Protein AF-A0AA37TQ21-F1 (afdb_monomer_lite)

pLDDT: mean 88.3, std 12.59, range [39.91, 97.44]

Sequence (109 aa):
MSPQDENTIRLEGRFVGRGDTPSITLRCSAVAFLQAEYSTRSGADGSTMRSMIVEPSLFAVGVPSDFDRYRKGDWTHIVCLQIPGREAELRGVFPVDGDGARFTMRLID

Foldseek 3Di:
DPDPPQQKKKFWQPPDPPPCIDIDIWRFPDKAKDDWDWDWDADPVRDIDIDTPDFIKMKTHRTPPPDPLCDPPNTQKMAHPNDDVRIFGWDHWADDPDRMIITGTHHDD

Radius of gyration: 16.07 Å; chains: 1; bounding box: 34×33×52 Å

Organism: NCBI:txid374432

Secondary structure (DSSP, 8-state):
-----TTEEEEE-SSS-TTS--EEEEE-SEEEEE--EEEEEE-TTS-EEEEEEE--EEEEES--TTS-TT--TT--EEE-TTSTTSEEEEEEEEE-STT-EEEEEEE--

Structure (mmCIF, N/CA/C/O backbone):
data_AF-A0AA37TQ21-F1
#
_entry.id   AF-A0AA37TQ21-F1
#
loop_
_atom_site.group_PDB
_atom_site.id
_atom_site.type_symbol
_atom_site.label_atom_id
_atom_site.label_alt_id
_atom_site.label_comp_id
_atom_site.label_asym_id
_atom_site.label_entity_id
_atom_site.label_seq_id
_atom_site.pdbx_PDB_ins_code
_atom_site.Cartn_x
_atom_site.Cartn_y
_atom_site.Cartn_z
_atom_site.occupancy
_atom_site.B_iso_or_equiv
_atom_site.auth_seq_id
_atom_site.auth_comp_id
_atom_site.auth_asym_id
_atom_site.au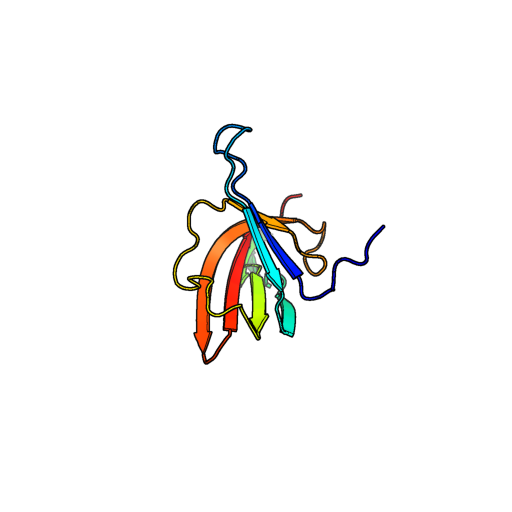th_atom_id
_atom_site.pdbx_PDB_model_num
ATOM 1 N N . MET A 1 1 ? -1.635 19.377 -15.358 1.00 39.91 1 MET A N 1
ATOM 2 C CA . MET A 1 1 ? -1.228 18.352 -14.375 1.00 39.91 1 MET A CA 1
ATOM 3 C C . MET A 1 1 ? -1.513 17.008 -15.010 1.00 39.91 1 MET A C 1
ATOM 5 O O . MET A 1 1 ? -2.654 16.804 -15.401 1.00 39.91 1 MET A O 1
ATOM 9 N N . SER A 1 2 ? -0.504 16.162 -15.222 1.00 41.72 2 SER A N 1
ATOM 10 C CA . SER A 1 2 ? -0.749 14.813 -15.743 1.00 41.72 2 SER A CA 1
ATOM 11 C C . SER A 1 2 ? -1.604 14.043 -14.735 1.00 41.72 2 SER A C 1
ATOM 13 O O . SER A 1 2 ? -1.334 14.167 -13.537 1.00 41.72 2 SER A O 1
ATOM 15 N N . PRO A 1 3 ? -2.627 13.295 -15.173 1.00 48.66 3 PRO A N 1
ATOM 16 C CA . PRO A 1 3 ? -3.343 12.402 -14.278 1.00 48.66 3 PRO A CA 1
ATOM 17 C C . PRO A 1 3 ? -2.321 11.407 -13.721 1.00 48.66 3 PRO A C 1
ATOM 19 O O . PRO A 1 3 ? -1.680 10.678 -14.473 1.00 48.66 3 PRO A O 1
ATOM 22 N N . GLN A 1 4 ? -2.086 11.438 -12.410 1.00 55.97 4 GLN A N 1
ATOM 23 C CA . GLN A 1 4 ? -1.537 10.262 -11.750 1.00 55.97 4 GLN A CA 1
ATOM 24 C C . GLN A 1 4 ? -2.626 9.202 -11.866 1.00 55.97 4 GLN A C 1
ATOM 26 O O . GLN A 1 4 ? -3.736 9.429 -11.391 1.00 55.97 4 GLN A O 1
ATOM 31 N N . ASP A 1 5 ? -2.328 8.093 -12.540 1.00 71.94 5 ASP A N 1
ATOM 32 C CA . ASP A 1 5 ? -3.254 6.969 -12.596 1.00 71.94 5 ASP A CA 1
ATOM 33 C C . ASP A 1 5 ? -3.536 6.508 -11.161 1.00 71.94 5 ASP A C 1
ATOM 35 O O . ASP A 1 5 ? -2.603 6.336 -10.370 1.00 71.94 5 ASP A O 1
ATOM 39 N N . GLU A 1 6 ? -4.812 6.304 -10.827 1.00 78.50 6 GLU A N 1
ATOM 40 C CA . GLU A 1 6 ? -5.291 5.934 -9.483 1.00 78.50 6 GLU A CA 1
ATOM 41 C C . GLU A 1 6 ? -4.623 4.667 -8.922 1.00 78.50 6 GLU A C 1
ATOM 43 O O . GLU A 1 6 ? -4.606 4.467 -7.708 1.00 78.50 6 GLU A O 1
ATOM 48 N N . ASN A 1 7 ? -4.012 3.864 -9.799 1.00 91.38 7 ASN A N 1
ATOM 49 C CA . ASN A 1 7 ? -3.311 2.619 -9.493 1.00 91.38 7 ASN A CA 1
ATOM 50 C C . ASN A 1 7 ? -1.778 2.754 -9.497 1.00 91.38 7 ASN A C 1
ATOM 52 O O . ASN A 1 7 ? -1.058 1.763 -9.621 1.00 91.38 7 ASN A O 1
ATOM 56 N N . THR A 1 8 ? -1.255 3.975 -9.390 1.00 95.19 8 THR A N 1
ATOM 57 C CA . THR A 1 8 ? 0.189 4.218 -9.309 1.00 95.19 8 THR A CA 1
ATOM 58 C C . THR A 1 8 ? 0.648 4.322 -7.859 1.00 95.19 8 THR A C 1
ATOM 60 O O . THR A 1 8 ? 0.104 5.102 -7.074 1.00 95.19 8 THR A O 1
ATOM 63 N N . ILE A 1 9 ? 1.706 3.583 -7.524 1.00 96.25 9 ILE A N 1
ATOM 64 C CA . ILE A 1 9 ? 2.411 3.673 -6.242 1.00 96.25 9 ILE A CA 1
ATOM 65 C C . ILE A 1 9 ? 3.830 4.165 -6.510 1.00 96.25 9 ILE A C 1
ATOM 67 O O . ILE A 1 9 ? 4.568 3.540 -7.268 1.00 96.25 9 ILE A O 1
ATOM 71 N N . ARG A 1 10 ? 4.246 5.259 -5.872 1.00 95.38 10 ARG A N 1
ATOM 72 C CA . ARG A 1 10 ? 5.647 5.697 -5.875 1.00 95.38 10 ARG A CA 1
ATOM 73 C C . ARG A 1 10 ? 6.278 5.397 -4.523 1.00 95.38 10 ARG A C 1
ATOM 75 O O . ARG A 1 10 ? 5.736 5.791 -3.495 1.00 95.38 10 ARG A O 1
ATOM 82 N N . LEU A 1 11 ? 7.416 4.711 -4.529 1.00 94.81 11 LEU A N 1
ATOM 83 C CA . LEU A 1 11 ? 8.226 4.474 -3.338 1.00 94.81 11 LEU A CA 1
ATOM 84 C C . LEU A 1 11 ? 9.460 5.368 -3.394 1.00 94.81 11 LEU A C 1
ATOM 86 O O . LEU A 1 11 ? 10.073 5.515 -4.451 1.00 94.81 11 LEU A O 1
ATOM 90 N N . GLU A 1 12 ? 9.819 5.961 -2.263 1.00 92.19 12 GLU A N 1
ATOM 91 C CA . GLU A 1 12 ? 10.928 6.907 -2.147 1.00 92.19 12 GLU A CA 1
ATOM 92 C C . GLU A 1 12 ? 11.746 6.587 -0.902 1.00 92.19 12 GLU A C 1
ATOM 94 O O . GLU A 1 12 ? 11.195 6.459 0.191 1.00 92.19 12 GLU A O 1
ATOM 99 N N . GLY A 1 13 ? 13.069 6.523 -1.013 1.00 89.06 13 GLY A N 1
ATOM 100 C CA . GLY A 1 13 ? 13.906 6.876 0.126 1.00 89.06 13 GLY A CA 1
ATOM 101 C C . GLY A 1 13 ? 13.746 8.380 0.362 1.00 89.06 13 GLY A C 1
ATOM 102 O O . GLY A 1 13 ? 13.675 9.138 -0.598 1.00 89.06 13 GLY A O 1
ATOM 103 N N . ARG A 1 14 ? 13.673 8.849 1.608 1.00 76.19 14 ARG A N 1
ATOM 104 C CA . ARG A 1 14 ? 13.792 10.293 1.929 1.00 76.19 14 ARG A CA 1
ATOM 105 C C . ARG A 1 14 ? 14.915 10.611 2.924 1.00 76.19 14 ARG A C 1
ATOM 107 O O . ARG A 1 14 ? 15.125 11.771 3.256 1.00 76.19 14 ARG A O 1
ATOM 114 N N . PHE A 1 15 ? 15.656 9.595 3.375 1.00 63.06 15 PHE A N 1
ATOM 115 C CA . PHE A 1 15 ? 16.733 9.735 4.370 1.00 63.06 15 PHE A CA 1
ATOM 116 C C . PHE A 1 15 ? 18.134 9.399 3.833 1.00 63.06 15 PHE A C 1
ATOM 118 O O . PHE A 1 15 ? 19.106 9.463 4.578 1.00 63.06 15 PHE A O 1
ATOM 125 N N . VAL A 1 16 ? 18.253 9.078 2.543 1.00 53.53 16 VAL A N 1
ATOM 126 C CA . VAL A 1 16 ? 19.539 8.998 1.833 1.00 53.53 16 VAL A CA 1
ATOM 127 C C . VAL A 1 16 ? 19.797 10.392 1.244 1.00 53.53 16 VAL A C 1
ATOM 129 O O . VAL A 1 16 ? 18.843 11.046 0.827 1.00 53.53 16 VAL A O 1
ATOM 132 N N . GLY A 1 17 ? 21.029 10.910 1.271 1.00 55.22 17 GLY A N 1
ATOM 133 C CA . GLY A 1 17 ? 21.331 12.285 0.834 1.00 55.22 17 GLY A CA 1
ATOM 134 C C . GLY A 1 17 ? 20.641 12.679 -0.487 1.00 55.22 17 GLY A C 1
ATOM 135 O O . GLY A 1 17 ? 20.483 11.850 -1.381 1.00 55.22 17 GLY A O 1
ATOM 136 N N . ARG A 1 18 ? 20.208 13.947 -0.597 1.00 56.34 18 ARG A N 1
ATOM 137 C CA . ARG A 1 18 ? 19.312 14.493 -1.651 1.00 56.34 18 ARG A CA 1
ATOM 138 C C . ARG A 1 18 ? 19.672 14.170 -3.116 1.00 56.34 18 ARG A C 1
ATOM 140 O O . ARG A 1 18 ? 18.829 14.398 -3.974 1.00 56.34 18 ARG A O 1
ATOM 147 N N . GLY A 1 19 ? 20.896 13.730 -3.411 1.00 57.66 19 GLY A N 1
ATOM 148 C CA . GLY A 1 19 ? 21.361 13.449 -4.774 1.00 57.66 19 GLY A CA 1
ATOM 149 C C . GLY A 1 19 ? 20.989 12.062 -5.305 1.00 57.66 19 GLY A C 1
ATOM 150 O O . GLY A 1 19 ? 20.752 11.938 -6.500 1.00 57.66 19 GLY A O 1
ATOM 151 N N . ASP A 1 20 ? 20.864 11.061 -4.426 1.00 61.03 20 ASP A N 1
ATOM 152 C CA . ASP A 1 20 ? 20.794 9.638 -4.809 1.00 61.03 20 ASP A CA 1
ATOM 153 C C . ASP A 1 20 ? 19.612 8.907 -4.168 1.00 61.03 20 ASP A C 1
ATOM 155 O O . ASP A 1 20 ? 19.652 7.696 -3.951 1.00 61.03 20 ASP A O 1
ATOM 159 N N . THR A 1 21 ? 18.561 9.628 -3.775 1.00 67.81 21 THR A N 1
ATOM 160 C CA . THR A 1 21 ? 17.490 9.003 -3.004 1.00 67.81 21 THR A CA 1
ATOM 161 C C . THR A 1 21 ? 16.693 8.032 -3.887 1.00 67.81 21 THR A C 1
ATOM 163 O O . THR A 1 21 ? 16.045 8.470 -4.842 1.00 67.81 21 THR A O 1
ATOM 166 N N . PRO A 1 22 ? 16.746 6.712 -3.615 1.00 84.12 22 PRO A N 1
ATOM 167 C CA . PRO A 1 22 ? 16.201 5.717 -4.524 1.00 84.12 22 PRO A CA 1
ATOM 168 C C . PRO A 1 22 ? 14.695 5.904 -4.641 1.00 84.12 22 PRO A C 1
ATOM 170 O O . PRO A 1 22 ? 13.991 6.033 -3.637 1.00 84.12 22 PRO A O 1
ATOM 173 N N . SER A 1 23 ? 14.190 5.906 -5.871 1.00 90.25 23 SER A N 1
ATOM 174 C CA . SER A 1 23 ? 12.757 5.970 -6.124 1.00 90.25 23 SER A CA 1
ATOM 175 C C . SER A 1 23 ? 12.349 4.995 -7.212 1.00 90.25 23 SER A C 1
ATOM 177 O O . SER A 1 23 ? 13.105 4.725 -8.143 1.00 90.25 23 SER A O 1
ATOM 179 N N . ILE A 1 24 ? 11.145 4.454 -7.075 1.00 92.81 24 ILE A N 1
ATOM 180 C CA . ILE A 1 24 ? 10.528 3.605 -8.089 1.00 92.81 24 ILE A CA 1
ATOM 181 C C . ILE A 1 24 ? 9.047 3.941 -8.189 1.00 92.81 24 ILE A C 1
ATOM 183 O O . ILE A 1 24 ? 8.404 4.289 -7.199 1.00 92.81 24 ILE A O 1
ATOM 187 N N . THR A 1 25 ? 8.511 3.869 -9.405 1.00 95.12 25 THR A N 1
ATOM 188 C CA . THR A 1 25 ? 7.085 4.054 -9.676 1.00 95.12 25 THR A CA 1
ATOM 189 C C . THR A 1 25 ? 6.513 2.746 -10.196 1.00 95.12 25 THR A C 1
ATOM 191 O O . THR A 1 25 ? 6.882 2.291 -11.275 1.00 95.12 25 THR A O 1
ATOM 194 N N . LEU A 1 26 ? 5.608 2.159 -9.424 1.00 95.56 26 LEU A N 1
ATOM 195 C CA . LEU A 1 26 ? 4.892 0.936 -9.744 1.00 95.56 26 LEU A CA 1
ATOM 196 C C . LEU A 1 26 ? 3.559 1.312 -10.388 1.00 95.56 26 LEU A C 1
ATOM 198 O O . LEU A 1 26 ? 2.752 2.026 -9.789 1.00 95.56 26 LEU A O 1
ATOM 202 N N . ARG A 1 27 ? 3.337 0.838 -11.614 1.00 95.50 27 ARG A N 1
ATOM 203 C CA . ARG A 1 27 ? 2.046 0.948 -12.300 1.00 95.50 27 ARG A CA 1
ATOM 204 C C . ARG A 1 27 ? 1.297 -0.358 -12.102 1.00 95.50 27 ARG A C 1
ATOM 206 O O . ARG A 1 27 ? 1.571 -1.329 -12.798 1.00 95.50 27 ARG A O 1
ATOM 213 N N . CYS A 1 28 ? 0.416 -0.375 -11.114 1.00 95.00 28 CYS A N 1
ATOM 214 C CA . CYS A 1 28 ? -0.356 -1.552 -10.754 1.00 95.00 28 CYS A CA 1
ATOM 215 C C . CYS A 1 28 ? -1.653 -1.615 -11.573 1.00 95.00 28 CYS A C 1
ATOM 217 O O . CYS A 1 28 ? -2.124 -0.608 -12.104 1.00 95.00 28 CYS A O 1
ATOM 219 N N . SER A 1 29 ? -2.259 -2.798 -11.658 1.00 94.75 29 SER A N 1
ATOM 220 C CA . SER A 1 29 ? -3.587 -2.959 -12.264 1.00 94.75 29 SER A CA 1
ATOM 221 C C . SER A 1 29 ? -4.694 -2.427 -11.357 1.00 94.75 29 SER A C 1
ATOM 223 O O . SER A 1 29 ? -5.683 -1.895 -11.853 1.00 94.75 29 SER A O 1
ATOM 225 N N . ALA A 1 30 ? -4.522 -2.553 -10.039 1.00 94.88 30 ALA A N 1
ATOM 226 C CA . ALA A 1 30 ? -5.434 -2.021 -9.035 1.00 94.88 30 ALA A CA 1
ATOM 227 C C . ALA A 1 30 ? -4.683 -1.701 -7.741 1.00 94.88 30 ALA A C 1
ATOM 229 O O . ALA A 1 30 ? -3.736 -2.407 -7.383 1.00 94.88 30 ALA A O 1
ATOM 230 N N . VAL A 1 31 ? -5.131 -0.666 -7.031 1.00 96.38 31 VAL A N 1
ATOM 231 C CA . VAL A 1 31 ? -4.643 -0.311 -5.695 1.00 96.38 31 VAL A CA 1
ATOM 232 C C . VAL A 1 31 ? -5.828 0.022 -4.793 1.00 96.38 31 VAL A C 1
ATOM 234 O O . VAL A 1 31 ? -6.697 0.800 -5.172 1.00 96.38 31 VAL A O 1
ATOM 237 N N . ALA A 1 32 ? -5.854 -0.541 -3.587 1.00 95.81 32 ALA A N 1
ATOM 238 C CA . ALA A 1 32 ? -6.886 -0.283 -2.590 1.00 95.81 32 ALA A CA 1
ATOM 239 C C . ALA A 1 32 ? -6.262 0.066 -1.238 1.00 95.81 32 ALA A C 1
ATOM 241 O O . ALA A 1 32 ? -5.361 -0.625 -0.758 1.00 95.81 32 ALA A O 1
ATOM 242 N N . PHE A 1 33 ? -6.755 1.132 -0.611 1.00 95.94 33 PHE A N 1
ATOM 243 C CA . PHE A 1 33 ? -6.361 1.513 0.741 1.00 95.94 33 PHE A CA 1
ATOM 244 C C . PHE A 1 33 ? -7.212 0.793 1.784 1.00 95.94 33 PHE A C 1
ATOM 246 O O . PHE A 1 33 ? -8.439 0.801 1.721 1.00 95.94 33 PHE A O 1
ATOM 253 N N . LEU A 1 34 ? -6.538 0.205 2.768 1.00 95.56 34 LEU A N 1
ATOM 254 C CA . LEU A 1 34 ? -7.142 -0.346 3.968 1.00 95.56 34 LEU A CA 1
ATOM 255 C C . LEU A 1 34 ? -6.808 0.567 5.144 1.00 95.56 34 LEU A C 1
ATOM 257 O O . LEU A 1 34 ? -5.639 0.724 5.514 1.00 95.56 34 LEU A O 1
ATOM 261 N N . GLN A 1 35 ? -7.850 1.154 5.729 1.00 93.88 35 GLN A N 1
ATOM 262 C CA . GLN A 1 35 ? -7.729 1.981 6.921 1.00 93.88 35 GLN A CA 1
ATOM 263 C C . GLN A 1 35 ? -7.359 1.130 8.140 1.00 93.88 35 GLN A C 1
ATOM 265 O O . GLN A 1 35 ? -7.727 -0.037 8.242 1.00 93.88 35 GLN A O 1
ATOM 270 N N . ALA A 1 36 ? -6.634 1.738 9.079 1.00 93.12 36 ALA A N 1
ATOM 271 C CA . ALA A 1 36 ? -6.331 1.110 10.353 1.00 93.12 36 ALA A CA 1
ATOM 272 C C . ALA A 1 36 ? -7.613 0.821 11.149 1.00 93.12 36 ALA A C 1
ATOM 274 O O . ALA A 1 36 ? -8.477 1.691 11.290 1.00 93.12 36 ALA A O 1
ATOM 275 N N . GLU A 1 37 ? -7.687 -0.368 11.739 1.00 93.56 37 GLU A N 1
ATOM 276 C CA . GLU A 1 37 ? -8.774 -0.757 12.636 1.00 93.56 37 GLU A CA 1
ATOM 277 C C . GLU A 1 37 ? -8.280 -0.803 14.078 1.00 93.56 37 GLU A C 1
ATOM 279 O O . GLU A 1 37 ? -7.134 -1.171 14.361 1.00 93.56 37 GLU A O 1
ATOM 284 N N . TYR A 1 38 ? -9.161 -0.444 15.012 1.00 92.25 38 TYR A N 1
ATOM 285 C CA . TYR A 1 38 ? -8.825 -0.342 16.427 1.00 92.25 38 TYR A CA 1
ATOM 286 C C . TYR A 1 38 ? -9.871 -1.033 17.292 1.00 92.25 38 TYR A C 1
ATOM 288 O O . TYR A 1 38 ? -11.070 -0.846 17.107 1.00 92.25 38 TYR A O 1
ATOM 296 N N . SER A 1 39 ? -9.395 -1.767 18.291 1.00 93.62 39 SER A N 1
ATOM 297 C CA . SER A 1 39 ? -10.201 -2.237 19.409 1.00 93.62 39 SER A CA 1
ATOM 298 C C . SER A 1 39 ? -10.140 -1.215 20.538 1.00 93.62 39 SER A C 1
ATOM 300 O O . SER A 1 39 ? -9.059 -0.756 20.915 1.00 93.62 39 SER A O 1
ATOM 302 N N . THR A 1 40 ? -11.291 -0.926 21.134 1.00 93.19 40 THR A N 1
ATOM 303 C CA . THR A 1 40 ? -11.407 -0.029 22.286 1.00 93.19 40 THR A CA 1
ATOM 304 C C . THR A 1 40 ? -11.892 -0.820 23.495 1.00 93.19 40 THR A C 1
ATOM 306 O O . THR A 1 40 ? -12.852 -1.581 23.391 1.00 93.19 40 THR A O 1
ATOM 309 N N . ARG A 1 41 ? -11.230 -0.661 24.644 1.00 90.50 41 ARG A N 1
ATOM 310 C CA . ARG A 1 41 ? -11.660 -1.237 25.926 1.00 90.50 41 ARG A CA 1
ATOM 311 C C . ARG A 1 41 ? -11.685 -0.160 27.000 1.00 90.50 41 ARG A C 1
ATOM 313 O O . ARG A 1 41 ? -10.724 0.595 27.139 1.00 90.50 41 ARG A O 1
ATOM 320 N N . SER A 1 42 ? -12.772 -0.123 27.761 1.00 92.88 42 SER A N 1
ATOM 321 C CA . SER A 1 42 ? -12.924 0.769 28.911 1.00 92.88 42 SER A CA 1
ATOM 322 C C . SER A 1 42 ? -12.471 0.062 30.187 1.00 92.88 42 SER A C 1
ATOM 324 O O . SER A 1 42 ? -12.898 -1.061 30.462 1.00 92.88 42 SER A O 1
ATOM 326 N N . GLY A 1 43 ? -11.587 0.707 30.944 1.00 88.06 43 GLY A N 1
ATOM 327 C CA . GLY A 1 43 ? -11.184 0.285 32.279 1.00 88.06 43 GLY A CA 1
ATOM 328 C C . GLY A 1 43 ? -12.255 0.606 33.323 1.00 88.06 43 GLY A C 1
ATOM 329 O O . GLY A 1 43 ? -13.114 1.464 33.116 1.00 88.06 43 GLY A O 1
ATOM 330 N N . ALA A 1 44 ? -12.196 -0.073 34.471 1.00 86.88 44 ALA A N 1
ATOM 331 C CA . ALA A 1 44 ? -13.103 0.172 35.598 1.00 86.88 44 ALA A CA 1
ATOM 332 C C . ALA A 1 44 ? -12.933 1.575 36.221 1.00 86.88 44 ALA A C 1
ATOM 334 O O . ALA A 1 44 ? -13.828 2.060 36.906 1.00 86.88 44 ALA A O 1
ATOM 335 N N . ASP A 1 45 ? -11.800 2.228 35.963 1.00 90.44 45 ASP A N 1
ATOM 336 C CA . ASP A 1 45 ? -11.459 3.596 36.366 1.00 90.44 45 ASP A CA 1
ATOM 337 C C . ASP A 1 45 ? -11.946 4.671 35.372 1.00 90.44 45 ASP A C 1
ATOM 339 O O . ASP A 1 45 ? -11.665 5.853 35.551 1.00 90.44 45 ASP A O 1
ATOM 343 N N . GLY A 1 46 ? -12.660 4.277 34.312 1.00 86.81 46 GLY A N 1
ATOM 344 C CA . GLY A 1 46 ? -13.112 5.180 33.251 1.00 86.81 46 GLY A CA 1
ATOM 345 C C . GLY A 1 46 ? -12.048 5.493 32.193 1.00 86.81 46 GLY A C 1
ATOM 346 O O . GLY A 1 46 ? -12.338 6.218 31.238 1.00 86.81 46 GLY A O 1
ATOM 347 N N . SER A 1 47 ? -10.837 4.935 32.304 1.00 90.88 47 SER A N 1
ATOM 348 C CA . SER A 1 47 ? -9.826 5.047 31.252 1.00 90.88 47 SER A CA 1
ATOM 349 C C . SER A 1 47 ? -10.273 4.310 29.985 1.00 90.88 47 SER A C 1
ATOM 351 O O . SER A 1 47 ? -10.969 3.295 30.035 1.00 90.88 47 SER A O 1
ATOM 353 N N . THR A 1 48 ? -9.890 4.825 28.817 1.00 89.31 48 THR A N 1
ATOM 354 C CA . THR A 1 48 ? -10.150 4.164 27.532 1.00 89.31 48 THR A CA 1
ATOM 355 C C . THR A 1 48 ? -8.828 3.784 26.891 1.00 89.31 48 THR A C 1
ATOM 357 O O . THR A 1 48 ? -8.038 4.650 26.519 1.00 89.31 48 THR A O 1
ATOM 360 N N . MET A 1 49 ? -8.591 2.482 26.740 1.00 90.31 49 MET A N 1
ATOM 361 C CA . MET A 1 49 ? -7.450 1.961 25.999 1.00 90.31 49 MET A CA 1
ATOM 362 C C . MET A 1 49 ? -7.873 1.673 24.558 1.00 90.31 49 MET A C 1
ATOM 364 O O . MET A 1 49 ? -8.834 0.941 24.314 1.00 90.31 49 MET A O 1
ATOM 368 N N . ARG A 1 50 ? -7.130 2.237 23.602 1.00 91.62 50 ARG A N 1
ATOM 369 C CA . ARG A 1 50 ? -7.290 1.981 22.169 1.00 91.62 50 ARG A CA 1
ATOM 370 C C . ARG A 1 50 ? -6.077 1.205 21.669 1.00 91.62 50 ARG A C 1
ATOM 372 O O . ARG A 1 50 ? -4.954 1.695 21.751 1.00 91.62 50 ARG A O 1
ATOM 379 N N . SER A 1 51 ? -6.306 0.013 21.137 1.00 89.88 51 SER A N 1
ATOM 380 C CA . SER A 1 51 ? -5.267 -0.852 20.575 1.00 89.88 51 SER A CA 1
ATOM 381 C C . SER A 1 51 ? -5.527 -1.052 19.088 1.00 89.88 51 SER A C 1
ATOM 383 O O . SER A 1 51 ? -6.647 -1.364 18.694 1.00 89.88 51 SER A O 1
ATOM 385 N N . MET A 1 52 ? -4.508 -0.860 18.255 1.00 91.50 52 MET A N 1
ATOM 386 C CA . MET A 1 52 ? -4.604 -1.130 16.820 1.00 91.50 52 MET A CA 1
ATOM 387 C C . MET A 1 52 ? -4.652 -2.642 16.588 1.00 91.50 52 MET A C 1
ATOM 389 O O . MET A 1 52 ? -3.811 -3.368 17.114 1.00 91.50 52 MET A O 1
ATOM 393 N N . ILE A 1 53 ? -5.646 -3.103 15.832 1.00 93.06 53 ILE A N 1
ATOM 394 C CA . ILE A 1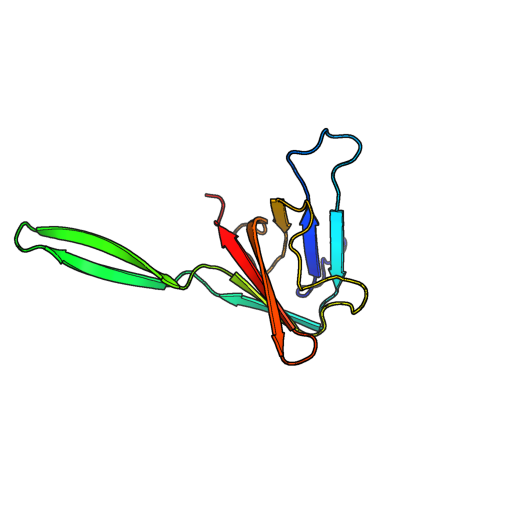 53 ? -5.833 -4.519 15.478 1.00 93.06 53 ILE A CA 1
ATOM 395 C C . ILE A 1 53 ? -5.473 -4.794 14.016 1.00 93.06 53 ILE A C 1
ATOM 397 O O . ILE A 1 53 ? -5.060 -5.903 13.691 1.00 93.06 53 ILE A O 1
ATOM 401 N N . VAL A 1 54 ? -5.566 -3.778 13.152 1.00 91.31 54 VAL A N 1
ATOM 402 C CA . VAL A 1 54 ? -5.134 -3.844 11.753 1.00 91.31 54 VAL A CA 1
ATOM 403 C C . VAL A 1 54 ? -4.313 -2.602 11.436 1.00 91.31 54 VAL A C 1
ATOM 405 O O . VAL A 1 54 ? -4.777 -1.480 11.641 1.00 91.31 54 VAL A O 1
ATOM 408 N N . GLU A 1 55 ? -3.093 -2.802 10.938 1.00 92.44 55 GLU A N 1
ATOM 409 C CA . GLU A 1 55 ? -2.245 -1.714 10.447 1.00 92.44 55 GLU A CA 1
ATOM 410 C C . GLU A 1 55 ? -2.784 -1.145 9.125 1.00 92.44 55 GLU A C 1
ATOM 412 O O . GLU A 1 55 ? -3.234 -1.919 8.265 1.00 92.44 55 GLU A O 1
ATOM 417 N N . PRO A 1 56 ? -2.696 0.183 8.913 1.00 95.94 56 PRO A N 1
ATOM 418 C CA . PRO A 1 56 ? -3.083 0.770 7.644 1.00 95.94 56 PRO A CA 1
ATOM 419 C C . PRO A 1 56 ? -2.138 0.281 6.546 1.00 95.94 56 PRO A C 1
ATOM 421 O O . PRO A 1 56 ? -0.928 0.122 6.746 1.00 95.94 56 PRO A O 1
ATOM 424 N N . SER A 1 57 ? -2.696 0.011 5.369 1.00 97.25 57 SER A N 1
ATOM 425 C CA . SER A 1 57 ? -1.916 -0.551 4.267 1.00 97.25 57 SER A CA 1
ATOM 426 C C . SER A 1 57 ? -2.531 -0.280 2.902 1.00 97.25 57 SER A C 1
ATOM 428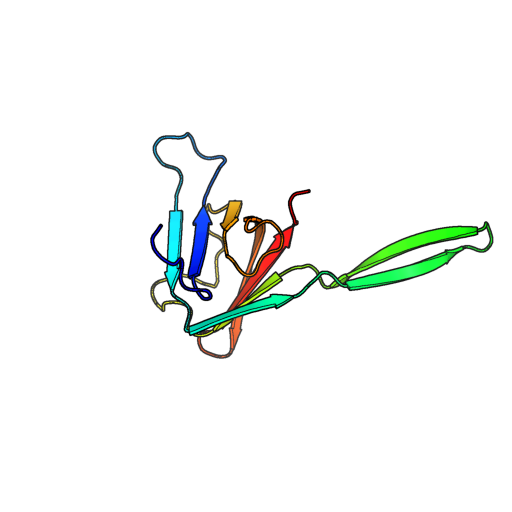 O O . SER A 1 57 ? -3.725 -0.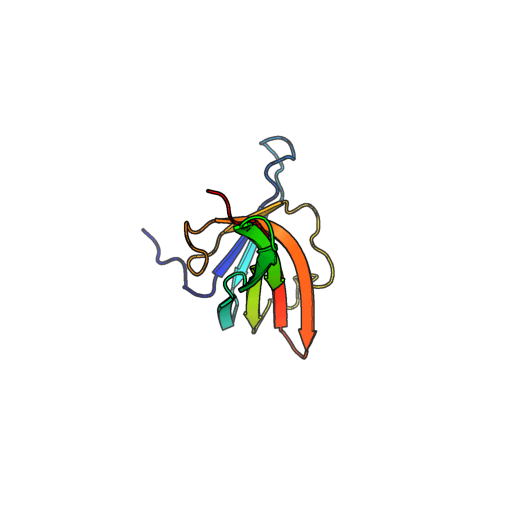020 2.800 1.00 97.25 57 SER A O 1
ATOM 430 N N . LEU A 1 58 ? -1.719 -0.387 1.851 1.00 97.00 58 LEU A N 1
ATOM 431 C CA . LEU A 1 58 ? -2.194 -0.477 0.474 1.00 97.00 58 LEU A CA 1
ATOM 432 C C . LEU A 1 58 ? -2.090 -1.917 0.006 1.00 97.00 58 LEU A C 1
ATOM 434 O O . LEU A 1 58 ? -1.044 -2.549 0.152 1.00 97.00 58 LEU A O 1
ATOM 438 N N . PHE A 1 59 ? -3.166 -2.411 -0.583 1.00 96.69 59 PHE A N 1
ATOM 439 C CA . PHE A 1 59 ? -3.176 -3.648 -1.337 1.00 96.69 59 PHE A CA 1
ATOM 440 C C . PHE A 1 59 ? -3.051 -3.319 -2.821 1.00 96.69 59 PHE A C 1
ATOM 442 O O . PHE A 1 59 ? -3.833 -2.519 -3.330 1.00 96.69 59 PHE A O 1
ATOM 449 N N . ALA A 1 60 ? -2.083 -3.916 -3.508 1.00 96.56 60 ALA A N 1
ATOM 450 C CA . ALA A 1 60 ? -1.891 -3.740 -4.940 1.00 96.56 60 ALA A CA 1
ATOM 451 C C . ALA A 1 60 ? -1.946 -5.084 -5.666 1.00 96.56 60 ALA A C 1
ATOM 453 O O . ALA A 1 60 ? -1.438 -6.083 -5.158 1.00 96.56 60 ALA A O 1
ATOM 454 N N . VAL A 1 61 ? -2.524 -5.075 -6.866 1.00 95.75 61 VAL A N 1
ATOM 455 C CA . VAL A 1 61 ? -2.591 -6.202 -7.813 1.00 95.75 61 VAL A CA 1
ATOM 456 C C . VAL A 1 61 ? -1.923 -5.777 -9.116 1.00 95.75 61 VAL A C 1
ATOM 458 O O . VAL A 1 61 ? -1.962 -4.593 -9.466 1.00 95.75 61 VAL A O 1
ATOM 461 N N . GLY A 1 62 ? -1.310 -6.710 -9.843 1.00 95.31 62 GLY A N 1
ATOM 462 C CA . GLY A 1 62 ? -0.545 -6.379 -11.047 1.00 95.31 62 GLY A CA 1
ATOM 463 C C . GLY A 1 62 ? 0.727 -5.604 -10.726 1.00 95.31 62 GLY A C 1
ATOM 464 O O . GLY A 1 62 ? 1.069 -4.654 -11.427 1.00 95.31 62 GLY A O 1
ATOM 465 N N . VAL A 1 63 ? 1.399 -5.945 -9.623 1.00 95.94 63 VAL A N 1
ATOM 466 C CA . VAL A 1 63 ? 2.699 -5.357 -9.290 1.00 95.94 63 VAL A CA 1
ATOM 467 C C . VAL A 1 63 ? 3.711 -5.773 -10.367 1.00 95.94 63 VAL A C 1
ATOM 469 O O . VAL A 1 63 ? 3.793 -6.966 -10.671 1.00 95.94 63 VAL A O 1
ATOM 472 N N . PRO A 1 64 ? 4.476 -4.828 -10.952 1.00 94.62 64 PRO A N 1
ATOM 473 C CA . PRO A 1 64 ? 5.456 -5.141 -11.989 1.00 94.62 64 PRO A CA 1
ATOM 474 C C . PRO A 1 64 ? 6.415 -6.263 -11.571 1.00 94.62 64 PRO A C 1
ATOM 476 O O . PRO A 1 64 ? 6.923 -6.273 -10.452 1.00 94.62 64 PRO A O 1
ATOM 479 N N . SER A 1 65 ? 6.662 -7.222 -12.466 1.00 90.44 65 SER A N 1
ATOM 480 C CA . SER A 1 65 ? 7.451 -8.426 -12.162 1.00 90.44 65 SER A CA 1
ATOM 481 C C . SER A 1 65 ? 8.936 -8.154 -11.904 1.00 90.44 65 SER A C 1
ATOM 483 O O . SER A 1 65 ? 9.629 -9.001 -11.351 1.00 90.44 65 SER A O 1
ATOM 485 N N . ASP A 1 66 ? 9.432 -7.002 -12.348 1.00 90.19 66 ASP A N 1
ATOM 486 C CA . ASP A 1 66 ? 10.787 -6.506 -12.108 1.00 90.19 66 ASP A CA 1
ATOM 487 C C . ASP A 1 66 ? 10.952 -5.859 -10.721 1.00 90.19 66 ASP A C 1
ATOM 489 O O . ASP A 1 66 ? 12.077 -5.618 -10.282 1.00 90.19 66 ASP A O 1
ATOM 493 N N . PHE A 1 67 ? 9.854 -5.620 -9.999 1.00 92.50 67 PHE A N 1
ATOM 494 C CA . PHE A 1 67 ? 9.888 -5.179 -8.612 1.00 92.50 67 PHE A CA 1
ATOM 495 C C . PHE A 1 67 ? 10.004 -6.370 -7.651 1.00 92.50 67 PHE A C 1
ATOM 497 O O . PHE A 1 67 ? 9.123 -7.231 -7.582 1.00 92.50 67 PHE A O 1
ATOM 504 N N . ASP A 1 68 ? 11.060 -6.385 -6.834 1.00 89.88 68 ASP A N 1
ATOM 505 C CA . ASP A 1 68 ? 11.223 -7.371 -5.762 1.00 89.88 68 ASP A CA 1
ATOM 506 C C . ASP A 1 68 ? 10.269 -7.085 -4.589 1.00 89.88 68 ASP A C 1
ATOM 508 O O . ASP A 1 68 ? 10.628 -6.505 -3.564 1.00 89.88 68 ASP A O 1
ATOM 512 N N . ARG A 1 69 ? 9.025 -7.542 -4.726 1.00 85.69 69 ARG A N 1
ATOM 513 C CA . ARG A 1 69 ? 7.966 -7.443 -3.707 1.00 85.69 69 ARG A CA 1
ATOM 514 C C . ARG A 1 69 ? 8.246 -8.185 -2.394 1.00 85.69 69 ARG A C 1
ATOM 516 O O . ARG A 1 69 ? 7.439 -8.092 -1.473 1.00 85.69 69 ARG A O 1
ATOM 523 N N . TYR A 1 70 ? 9.343 -8.935 -2.295 1.00 85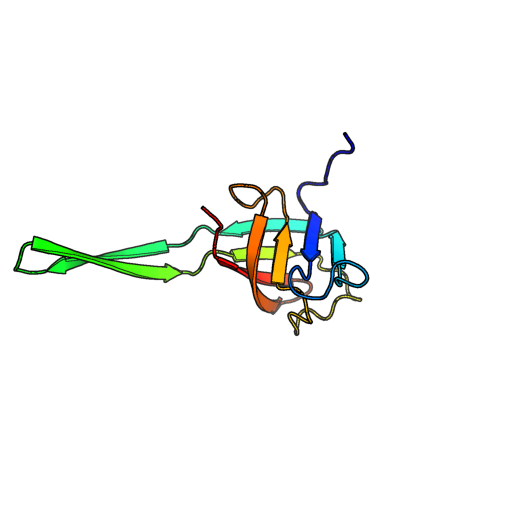.69 70 TYR A N 1
ATOM 524 C CA . TYR A 1 70 ? 9.765 -9.571 -1.045 1.00 85.69 70 TYR A CA 1
ATOM 525 C C . TYR A 1 70 ? 10.626 -8.640 -0.189 1.00 85.69 70 TYR A C 1
ATOM 527 O O . TYR A 1 70 ? 10.948 -8.978 0.952 1.00 85.69 70 TYR A O 1
ATOM 535 N N . ARG A 1 71 ? 11.026 -7.476 -0.719 1.00 84.00 71 ARG A N 1
ATOM 536 C CA . ARG A 1 71 ? 11.911 -6.541 -0.031 1.00 84.00 71 ARG A CA 1
ATOM 537 C C . ARG A 1 71 ? 11.420 -5.107 -0.170 1.00 84.00 71 ARG A C 1
ATOM 539 O O . ARG A 1 71 ? 11.153 -4.600 -1.249 1.00 84.00 71 ARG A O 1
ATOM 546 N N . LYS A 1 72 ? 11.406 -4.404 0.961 1.00 86.50 72 LYS A N 1
ATOM 547 C CA . LYS A 1 72 ? 11.159 -2.957 1.032 1.00 86.50 72 LYS A CA 1
ATOM 548 C C . LYS A 1 72 ? 12.323 -2.113 0.483 1.00 86.50 72 LYS A C 1
ATOM 550 O O . LYS A 1 72 ? 12.159 -0.909 0.337 1.00 86.50 72 LYS A O 1
ATOM 555 N N . GLY A 1 73 ? 13.484 -2.709 0.201 1.00 85.44 73 GLY A N 1
ATOM 556 C CA . GLY A 1 73 ? 14.673 -1.976 -0.248 1.00 85.44 73 GLY A CA 1
ATOM 557 C C . GLY A 1 73 ? 15.040 -0.817 0.690 1.00 85.44 73 GLY A C 1
ATOM 558 O O . GLY A 1 73 ? 14.830 -0.902 1.900 1.00 85.44 73 GLY A O 1
ATOM 559 N N . ASP A 1 74 ? 15.528 0.278 0.107 1.00 88.38 74 ASP A N 1
ATOM 560 C CA . ASP A 1 74 ? 15.895 1.519 0.809 1.00 88.38 74 ASP A CA 1
ATOM 561 C C . ASP A 1 74 ? 14.748 2.549 0.862 1.00 88.38 74 ASP A C 1
ATOM 563 O O . ASP A 1 74 ? 14.926 3.693 1.297 1.00 88.38 74 ASP A O 1
ATOM 567 N N . TRP A 1 75 ? 13.550 2.179 0.399 1.00 92.62 75 TRP A N 1
ATOM 568 C CA . TRP A 1 75 ? 12.417 3.098 0.355 1.00 92.62 75 TRP A CA 1
ATOM 569 C C . TRP A 1 75 ? 11.857 3.306 1.753 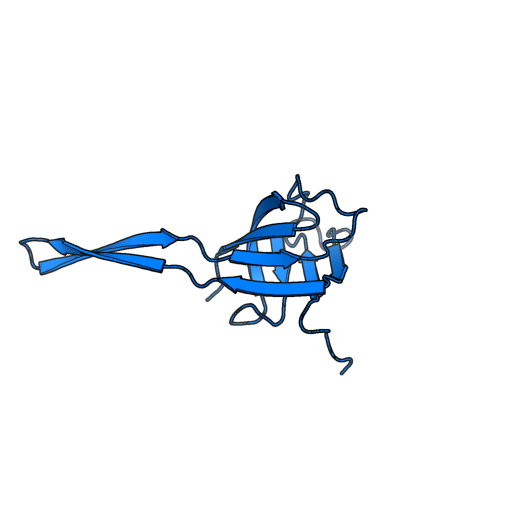1.00 92.62 75 TRP A C 1
ATOM 571 O O . TRP A 1 75 ? 11.591 2.347 2.470 1.00 92.62 75 TRP A O 1
ATOM 581 N N . THR A 1 76 ? 11.617 4.549 2.152 1.00 92.81 76 THR A N 1
ATOM 582 C CA . THR A 1 76 ? 11.084 4.916 3.474 1.00 92.81 76 THR A CA 1
ATOM 583 C C . THR A 1 76 ? 9.704 5.557 3.399 1.00 92.81 76 THR A C 1
ATOM 585 O O . THR A 1 76 ? 9.009 5.604 4.408 1.00 92.81 76 THR A O 1
ATOM 588 N N . HIS A 1 77 ? 9.278 5.987 2.215 1.00 93.69 77 HIS A N 1
ATOM 589 C CA . HIS A 1 77 ? 8.011 6.663 1.972 1.00 93.69 77 HIS A CA 1
ATOM 590 C C . HIS A 1 77 ? 7.261 6.020 0.814 1.00 93.69 77 HIS A C 1
ATOM 592 O O . HIS A 1 77 ? 7.859 5.455 -0.104 1.00 93.69 77 HIS A O 1
ATOM 598 N N . ILE A 1 78 ? 5.941 6.132 0.880 1.00 95.00 78 ILE A N 1
ATOM 599 C CA . ILE A 1 78 ? 5.013 5.687 -0.147 1.00 95.00 78 ILE A CA 1
ATOM 600 C C . ILE A 1 78 ? 4.077 6.840 -0.502 1.00 95.00 78 ILE A C 1
ATOM 602 O O . ILE A 1 78 ? 3.539 7.503 0.381 1.00 95.00 78 ILE A O 1
ATOM 606 N N . VAL A 1 79 ? 3.901 7.080 -1.798 1.00 94.69 79 VAL A N 1
ATOM 607 C CA . VAL A 1 79 ? 3.025 8.112 -2.355 1.00 94.69 79 VAL A CA 1
ATOM 608 C C . VAL A 1 79 ? 2.031 7.435 -3.288 1.00 94.69 79 VAL A C 1
ATOM 610 O O . VAL A 1 79 ? 2.421 6.721 -4.214 1.00 94.69 79 VAL A O 1
ATOM 613 N N . CYS A 1 80 ? 0.742 7.637 -3.041 1.00 95.25 80 CYS A N 1
ATOM 614 C CA . CYS A 1 80 ? -0.340 7.058 -3.830 1.00 95.25 80 CYS A CA 1
ATOM 615 C C . CYS A 1 80 ? -1.631 7.846 -3.590 1.00 95.25 80 CYS A C 1
ATOM 617 O O . CYS A 1 80 ? -1.919 8.238 -2.461 1.00 95.25 80 CYS A O 1
ATOM 619 N N . LEU A 1 81 ? -2.436 8.039 -4.637 1.00 94.50 81 LEU A N 1
ATOM 620 C CA . LEU A 1 81 ? -3.690 8.798 -4.553 1.00 94.50 81 LEU A CA 1
ATOM 621 C C . LEU A 1 81 ? -4.726 8.175 -3.608 1.00 94.50 81 LEU A C 1
ATOM 623 O O . LEU A 1 81 ? -5.556 8.902 -3.071 1.00 94.50 81 LEU A O 1
ATOM 627 N N . GLN A 1 82 ? -4.656 6.860 -3.389 1.00 94.62 82 GLN A N 1
ATOM 628 C CA . GLN A 1 82 ? -5.567 6.128 -2.505 1.00 94.62 82 GLN A CA 1
ATOM 629 C C . GLN A 1 82 ? -5.285 6.372 -1.012 1.00 94.62 82 GLN A C 1
ATOM 631 O O . GLN A 1 82 ? -6.141 6.107 -0.172 1.00 94.62 82 GLN A O 1
ATOM 636 N N . ILE A 1 83 ? -4.092 6.860 -0.657 1.00 94.31 83 ILE A N 1
ATOM 637 C CA . ILE A 1 83 ? -3.734 7.143 0.738 1.00 94.31 83 ILE A CA 1
ATOM 638 C C . ILE A 1 83 ? -4.387 8.472 1.152 1.00 94.31 83 ILE A C 1
ATOM 640 O O . ILE A 1 83 ? -4.244 9.464 0.429 1.00 94.31 83 ILE A O 1
ATOM 644 N N . PRO A 1 84 ? -5.047 8.562 2.322 1.00 91.94 84 PRO A N 1
ATOM 645 C CA . PRO A 1 84 ? -5.444 9.847 2.895 1.00 91.94 84 PRO A CA 1
ATOM 646 C C . PRO A 1 84 ? -4.231 10.779 3.041 1.00 91.94 84 PRO A C 1
ATOM 648 O O . PRO A 1 84 ? -3.225 10.391 3.620 1.00 91.94 84 PRO A O 1
ATOM 651 N N . GLY A 1 85 ? -4.288 11.989 2.478 1.00 90.88 85 GLY A N 1
ATOM 652 C CA . GLY A 1 85 ? -3.122 12.891 2.435 1.00 90.88 85 GLY A CA 1
ATOM 653 C C . GLY A 1 85 ? -2.081 12.550 1.354 1.00 90.88 85 GLY A C 1
ATOM 654 O O . GLY A 1 85 ? -1.135 13.304 1.161 1.00 90.88 85 GLY A O 1
ATOM 655 N N . ARG A 1 86 ? -2.304 11.481 0.576 1.00 93.25 86 ARG A N 1
ATOM 656 C CA . ARG A 1 86 ? -1.526 11.013 -0.591 1.00 93.25 86 ARG A CA 1
ATOM 657 C C . ARG A 1 86 ? -0.131 10.468 -0.306 1.00 93.25 86 ARG A C 1
ATOM 659 O O . ARG A 1 86 ? 0.506 9.957 -1.227 1.00 93.25 86 ARG A O 1
ATOM 666 N N . GLU A 1 87 ? 0.336 10.534 0.931 1.00 94.00 87 GLU A N 1
ATOM 667 C CA . GLU A 1 87 ? 1.630 9.997 1.330 1.00 94.00 87 GLU A CA 1
ATOM 668 C C . GLU A 1 87 ? 1.601 9.382 2.728 1.00 94.00 87 GLU A C 1
ATOM 670 O O . GLU A 1 87 ? 0.777 9.727 3.572 1.00 94.00 87 GLU A O 1
ATOM 675 N N . ALA A 1 88 ? 2.509 8.439 2.959 1.00 95.31 88 ALA A N 1
ATOM 676 C CA . ALA A 1 88 ? 2.701 7.797 4.247 1.00 95.31 88 ALA A CA 1
ATOM 677 C C . ALA A 1 88 ? 4.153 7.330 4.415 1.00 95.31 88 ALA A C 1
ATOM 679 O O . ALA A 1 88 ? 4.912 7.180 3.450 1.00 95.31 88 ALA A O 1
ATOM 680 N N . GLU A 1 89 ? 4.537 7.048 5.656 1.00 95.31 89 GLU A N 1
ATOM 681 C CA . GLU A 1 89 ? 5.789 6.364 5.956 1.00 95.31 89 GLU A CA 1
ATOM 682 C C . GLU A 1 89 ? 5.622 4.872 5.650 1.00 95.31 89 GLU A C 1
ATOM 684 O O . GLU A 1 89 ? 4.773 4.193 6.232 1.00 95.31 89 GLU A O 1
ATOM 689 N N . LEU A 1 90 ? 6.442 4.340 4.748 1.00 95.19 90 LEU A N 1
ATOM 690 C CA . LEU A 1 90 ? 6.417 2.924 4.401 1.00 95.19 90 LEU A CA 1
ATOM 691 C C . LEU A 1 90 ? 7.022 2.115 5.555 1.00 95.19 90 LEU A C 1
ATOM 693 O O . LEU A 1 90 ? 8.155 2.374 5.960 1.00 95.19 90 LEU A O 1
ATOM 697 N N . ARG A 1 91 ? 6.330 1.087 6.042 1.00 94.62 91 ARG A N 1
ATOM 698 C CA . ARG A 1 91 ? 6.810 0.202 7.119 1.00 94.62 91 ARG A CA 1
ATOM 699 C C . ARG A 1 91 ? 7.268 -1.152 6.597 1.00 94.62 91 ARG A C 1
ATOM 701 O O . ARG A 1 91 ? 8.327 -1.620 7.002 1.00 94.62 91 ARG A O 1
ATOM 708 N N . GLY A 1 92 ? 6.545 -1.722 5.640 1.00 94.69 92 GLY A N 1
ATOM 709 C CA . GLY A 1 92 ? 6.872 -3.021 5.067 1.00 94.69 92 GLY A CA 1
ATOM 710 C C . GLY A 1 92 ? 6.246 -3.235 3.697 1.00 94.69 92 GLY A C 1
ATOM 711 O O . GLY A 1 92 ? 5.304 -2.544 3.312 1.00 94.69 92 GLY A O 1
ATOM 712 N N . VAL A 1 93 ? 6.794 -4.206 2.972 1.00 96.06 93 VAL A N 1
ATOM 713 C CA . VAL A 1 93 ? 6.253 -4.727 1.714 1.00 96.06 93 VAL A CA 1
ATOM 714 C C . VAL A 1 93 ? 6.167 -6.234 1.885 1.00 96.06 93 VAL A C 1
ATOM 716 O O . VAL A 1 93 ? 7.166 -6.869 2.218 1.00 96.06 93 VAL A O 1
ATOM 719 N N . PHE A 1 94 ? 4.974 -6.785 1.704 1.00 95.12 94 PHE A N 1
ATOM 720 C CA . PHE A 1 94 ? 4.717 -8.210 1.838 1.00 95.12 94 PHE A CA 1
ATOM 721 C C . PHE A 1 94 ? 4.111 -8.730 0.538 1.00 95.12 94 PHE A C 1
ATOM 723 O O . PHE A 1 94 ? 3.132 -8.148 0.063 1.00 95.12 94 PHE A O 1
ATOM 730 N N . PRO A 1 95 ? 4.651 -9.807 -0.049 1.00 94.69 95 PRO A N 1
ATOM 731 C CA . PRO A 1 95 ? 4.026 -10.434 -1.202 1.00 94.69 95 PRO A CA 1
ATOM 732 C C . PRO A 1 95 ? 2.651 -10.982 -0.809 1.00 94.69 95 PRO A C 1
ATOM 734 O O . PRO A 1 95 ? 2.451 -11.459 0.310 1.00 94.69 95 PRO A O 1
ATOM 737 N N . VAL A 1 96 ? 1.719 -10.935 -1.751 1.00 92.69 96 VAL A N 1
ATOM 738 C CA . VAL A 1 96 ? 0.444 -11.653 -1.680 1.00 92.69 96 VAL A CA 1
ATOM 739 C C . VAL A 1 96 ? 0.400 -12.622 -2.864 1.00 92.69 96 VAL A C 1
ATOM 741 O O . VAL A 1 96 ? 1.193 -12.484 -3.798 1.00 92.69 96 VAL A O 1
ATOM 744 N N . ASP A 1 97 ? -0.469 -13.629 -2.807 1.00 89.25 97 ASP A N 1
ATOM 745 C CA . ASP A 1 97 ? -0.657 -14.606 -3.881 1.00 89.25 97 ASP A CA 1
ATOM 746 C C . ASP A 1 97 ? -0.725 -13.945 -5.273 1.00 89.25 97 ASP A C 1
ATOM 748 O O . ASP A 1 97 ? -1.273 -12.855 -5.454 1.00 89.25 97 ASP A O 1
ATOM 752 N N . GLY A 1 98 ? -0.163 -14.622 -6.278 1.00 90.81 98 GLY A N 1
ATOM 753 C CA . GLY A 1 98 ? -0.166 -14.143 -7.661 1.00 90.81 98 GLY A CA 1
ATOM 754 C C . GLY A 1 98 ? 0.793 -12.976 -7.900 1.00 90.81 98 GLY A C 1
ATOM 755 O O . GLY A 1 98 ? 1.991 -13.091 -7.639 1.00 90.81 98 GLY A O 1
ATOM 756 N N . ASP A 1 99 ? 0.287 -11.874 -8.455 1.00 93.12 99 ASP A N 1
ATOM 757 C CA . ASP A 1 99 ? 1.010 -10.634 -8.777 1.00 93.12 99 ASP A CA 1
ATOM 758 C C . ASP A 1 99 ? 0.806 -9.525 -7.717 1.00 93.12 99 ASP A C 1
ATOM 760 O O . ASP A 1 99 ? 1.115 -8.357 -7.961 1.00 93.12 99 ASP A O 1
ATOM 764 N N . GLY A 1 100 ? 0.297 -9.884 -6.533 1.00 96.19 100 GLY A N 1
ATOM 765 C CA . GLY A 1 100 ? -0.086 -8.933 -5.494 1.00 96.19 100 GLY A CA 1
ATOM 766 C C . GLY A 1 100 ? 1.017 -8.570 -4.494 1.00 96.19 100 GLY A C 1
ATOM 767 O O . GLY A 1 100 ? 1.969 -9.322 -4.264 1.00 96.19 100 GLY A O 1
ATOM 768 N N . ALA A 1 101 ? 0.859 -7.414 -3.846 1.00 97.44 101 ALA A N 1
ATOM 769 C CA . ALA A 1 101 ? 1.653 -7.016 -2.683 1.00 97.44 101 ALA A CA 1
ATOM 770 C C . ALA A 1 101 ? 0.849 -6.140 -1.712 1.00 97.44 101 ALA A C 1
ATOM 772 O O . ALA A 1 101 ? -0.008 -5.349 -2.113 1.00 97.44 101 ALA A O 1
ATOM 773 N N . ARG A 1 102 ? 1.168 -6.250 -0.420 1.00 97.12 102 ARG A N 1
ATOM 774 C CA . ARG A 1 102 ? 0.664 -5.391 0.652 1.00 97.12 102 ARG A CA 1
ATOM 775 C C . ARG A 1 102 ? 1.775 -4.475 1.155 1.00 97.12 102 ARG A C 1
ATOM 777 O O . ARG A 1 102 ? 2.815 -4.945 1.607 1.00 97.12 102 ARG A O 1
ATOM 784 N N . PHE A 1 103 ? 1.521 -3.174 1.139 1.00 97.25 103 PHE A N 1
ATOM 785 C CA . PHE A 1 103 ? 2.420 -2.139 1.644 1.00 97.25 103 PHE A CA 1
ATOM 786 C C . PHE A 1 103 ? 1.889 -1.653 2.991 1.00 97.25 103 PHE A C 1
ATOM 788 O O . PHE A 1 103 ? 0.899 -0.921 3.025 1.00 97.25 103 PHE A O 1
ATOM 795 N N . THR A 1 104 ? 2.493 -2.075 4.104 1.00 96.69 104 THR A N 1
ATOM 796 C CA . THR A 1 104 ? 2.118 -1.560 5.432 1.00 96.69 104 THR A CA 1
ATOM 797 C C . THR A 1 104 ? 2.763 -0.205 5.662 1.00 96.69 104 THR A C 1
ATOM 799 O O . THR A 1 104 ? 3.864 0.070 5.172 1.00 96.69 104 THR A O 1
ATOM 802 N N . MET A 1 105 ? 2.074 0.672 6.386 1.00 96.12 105 MET A N 1
ATOM 803 C CA . MET A 1 105 ? 2.494 2.063 6.519 1.00 96.12 105 MET A CA 1
ATOM 804 C C . MET A 1 105 ? 2.094 2.683 7.851 1.00 96.12 105 MET A C 1
ATOM 806 O O . MET A 1 105 ? 1.301 2.133 8.608 1.00 96.12 105 MET A O 1
ATOM 810 N N . ARG A 1 106 ? 2.645 3.864 8.121 1.00 94.69 106 ARG A N 1
ATOM 811 C CA . ARG A 1 106 ? 2.157 4.795 9.136 1.00 94.69 106 ARG A CA 1
ATOM 812 C C . ARG A 1 106 ? 1.716 6.070 8.426 1.00 94.69 106 ARG A C 1
ATOM 814 O O . ARG A 1 106 ? 2.509 6.666 7.700 1.00 94.69 106 ARG A O 1
ATOM 821 N N . LEU A 1 107 ? 0.464 6.470 8.637 1.00 92.31 107 LEU A N 1
ATOM 822 C CA . LEU A 1 107 ? -0.048 7.736 8.116 1.00 92.31 107 LEU A CA 1
ATOM 823 C C . LEU A 1 107 ? 0.710 8.906 8.757 1.00 92.31 107 LEU A C 1
ATOM 825 O O . LEU A 1 107 ? 1.088 8.840 9.931 1.00 92.31 107 LEU A O 1
ATOM 829 N N . ILE A 1 108 ? 0.976 9.932 7.957 1.00 84.69 108 ILE A N 1
ATOM 830 C CA . ILE A 1 108 ? 1.594 11.179 8.403 1.00 84.69 108 ILE A CA 1
ATOM 831 C C . ILE A 1 108 ? 0.436 12.144 8.677 1.00 84.69 108 ILE A C 1
ATOM 833 O O . ILE A 1 108 ? -0.424 12.307 7.812 1.00 84.69 108 ILE A O 1
ATOM 837 N N . ASP A 1 109 ? 0.389 12.690 9.892 1.00 64.56 109 ASP A N 1
ATOM 838 C CA . ASP A 1 109 ? -0.617 13.672 10.319 1.00 64.56 109 ASP A CA 1
ATOM 839 C C . ASP A 1 109 ? -0.301 15.078 9.785 1.00 64.56 109 ASP A C 1
ATOM 841 O O . ASP A 1 109 ? 0.904 15.435 9.744 1.00 64.56 109 ASP A O 1
#